Protein AF-A0A932PWH7-F1 (afdb_monomer_lite)

Structure (mmCIF, N/CA/C/O backbone):
data_AF-A0A932PWH7-F1
#
_entry.id   AF-A0A932PWH7-F1
#
loop_
_atom_site.group_PDB
_atom_site.id
_atom_site.type_symbol
_atom_site.label_atom_id
_atom_site.label_alt_id
_atom_site.label_comp_id
_atom_site.label_asym_id
_atom_site.label_entity_id
_atom_site.label_seq_id
_atom_site.pdbx_PDB_ins_code
_atom_site.Cartn_x
_atom_site.Cartn_y
_atom_site.Cartn_z
_atom_site.occupancy
_atom_site.B_iso_or_equiv
_atom_site.auth_seq_id
_atom_site.auth_comp_id
_atom_site.auth_asym_id
_atom_site.auth_atom_id
_atom_site.pdbx_PDB_model_num
ATOM 1 N N . MET A 1 1 ? -16.621 13.895 26.672 1.00 43.44 1 MET A N 1
ATOM 2 C CA . MET A 1 1 ? -16.210 12.631 26.031 1.00 43.44 1 MET A CA 1
ATOM 3 C C . MET A 1 1 ? -15.079 12.984 25.086 1.00 43.44 1 MET A C 1
ATOM 5 O O . MET A 1 1 ? -15.292 13.842 24.246 1.00 43.44 1 MET A O 1
ATOM 9 N N . SER A 1 2 ? -13.870 12.465 25.303 1.00 49.38 2 SER A N 1
ATOM 10 C CA . SER A 1 2 ? -12.786 12.645 24.331 1.00 49.38 2 SER A CA 1
ATOM 11 C C . SER A 1 2 ? -13.163 11.828 23.104 1.00 49.38 2 SER A C 1
ATOM 13 O O . SER A 1 2 ? -13.180 10.603 23.201 1.00 49.38 2 SER A O 1
ATOM 15 N N . ASP A 1 3 ? -13.522 12.481 22.001 1.00 68.00 3 ASP A N 1
ATOM 16 C CA . ASP A 1 3 ? -13.659 11.795 20.718 1.00 68.00 3 ASP A CA 1
ATOM 17 C C . ASP A 1 3 ? -12.322 11.115 20.419 1.00 68.00 3 ASP A C 1
ATOM 19 O O . ASP A 1 3 ? -11.277 11.769 20.416 1.00 68.00 3 ASP A O 1
ATOM 23 N N . ASP A 1 4 ? -12.340 9.793 20.243 1.00 84.38 4 ASP A N 1
ATOM 24 C CA . ASP A 1 4 ? -11.156 9.046 19.834 1.00 84.38 4 ASP A CA 1
ATOM 25 C C . ASP A 1 4 ? -10.683 9.612 18.479 1.00 84.38 4 ASP A C 1
ATOM 27 O O . ASP A 1 4 ? -11.405 9.500 17.477 1.00 84.38 4 ASP A O 1
ATOM 31 N N . PRO A 1 5 ? -9.497 10.252 18.416 1.00 87.44 5 PRO A N 1
ATOM 32 C CA . PRO A 1 5 ? -9.030 10.904 17.200 1.00 87.44 5 PRO A CA 1
ATOM 33 C C . PRO A 1 5 ? -8.852 9.908 16.050 1.00 87.44 5 PRO A C 1
ATOM 35 O O . PRO A 1 5 ? -9.029 10.288 14.887 1.00 87.44 5 PRO A O 1
ATOM 38 N N . LEU A 1 6 ? -8.551 8.639 16.354 1.00 89.00 6 LEU A N 1
ATOM 39 C CA . LEU A 1 6 ? -8.433 7.582 15.359 1.00 89.00 6 LEU A CA 1
ATOM 40 C C . LEU A 1 6 ? -9.810 7.226 14.788 1.00 89.00 6 LEU A C 1
ATOM 42 O O . LEU A 1 6 ? -9.973 7.224 13.568 1.00 89.00 6 LEU A O 1
ATOM 46 N N . ALA A 1 7 ? -10.823 7.030 15.636 1.00 92.06 7 ALA A N 1
ATOM 47 C CA . ALA A 1 7 ? -12.202 6.805 15.194 1.00 92.06 7 ALA A CA 1
ATOM 48 C C . ALA A 1 7 ? -12.748 7.967 14.345 1.00 92.06 7 ALA A C 1
ATOM 50 O O . ALA A 1 7 ? -13.371 7.743 13.301 1.00 92.06 7 ALA A O 1
ATOM 51 N N . ALA A 1 8 ? -12.468 9.213 14.741 1.00 92.31 8 ALA A N 1
ATOM 52 C CA . ALA A 1 8 ? -12.877 10.398 13.990 1.00 92.31 8 ALA A CA 1
ATOM 53 C C . ALA A 1 8 ? -12.176 10.488 12.621 1.00 92.31 8 ALA A C 1
ATOM 55 O O . ALA A 1 8 ? -12.805 10.833 11.617 1.00 92.31 8 ALA A O 1
ATOM 56 N N . MET A 1 9 ? -10.879 10.165 12.555 1.00 92.75 9 MET A N 1
ATOM 57 C CA . MET A 1 9 ? -10.133 10.094 11.296 1.00 92.75 9 MET A CA 1
ATOM 58 C C . MET A 1 9 ? -10.688 9.005 10.373 1.00 92.75 9 MET A C 1
ATOM 60 O O . MET A 1 9 ? -10.916 9.276 9.193 1.00 92.75 9 MET A O 1
ATOM 64 N N . LEU A 1 10 ? -10.932 7.801 10.898 1.00 94.31 10 LEU A N 1
ATOM 65 C CA . LEU A 1 10 ? -11.472 6.680 10.128 1.00 94.31 10 LEU A CA 1
ATOM 66 C C . LEU A 1 10 ? -12.873 6.990 9.597 1.00 94.31 10 LEU A C 1
ATOM 68 O O . LEU A 1 10 ? -13.120 6.793 8.412 1.00 94.31 10 LEU A O 1
ATOM 72 N N . THR A 1 11 ? -13.744 7.567 10.428 1.00 94.38 11 THR A N 1
ATOM 73 C CA . THR A 1 11 ? -15.098 7.975 10.019 1.00 94.38 11 THR A CA 1
ATOM 74 C C . THR A 1 11 ? -15.058 8.948 8.840 1.00 94.38 11 THR A C 1
ATOM 76 O O . THR A 1 11 ? -15.746 8.746 7.842 1.00 94.38 11 THR A O 1
ATOM 79 N N . ARG A 1 12 ? -14.200 9.978 8.899 1.00 93.94 12 ARG A N 1
ATOM 80 C CA . ARG A 1 12 ? -14.043 10.929 7.782 1.00 93.94 12 ARG A CA 1
ATOM 81 C C . ARG A 1 12 ? -13.458 10.283 6.531 1.00 93.94 12 ARG A C 1
ATOM 83 O O . ARG A 1 12 ? -13.849 10.641 5.429 1.00 93.94 12 ARG A O 1
ATOM 90 N N . THR A 1 13 ? -12.505 9.373 6.705 1.00 93.06 13 THR A N 1
ATOM 91 C CA . THR A 1 13 ? -11.803 8.732 5.586 1.00 93.06 13 THR A CA 1
ATOM 92 C C . THR A 1 13 ? -12.706 7.753 4.842 1.00 93.06 13 THR A C 1
ATOM 94 O O . THR A 1 13 ? -12.657 7.681 3.619 1.00 93.06 13 THR A O 1
ATOM 97 N N . LEU A 1 14 ? -13.529 7.002 5.577 1.00 91.75 14 LEU A N 1
ATOM 98 C CA . LEU A 1 14 ? -14.424 5.990 5.017 1.00 91.75 14 LEU A CA 1
ATOM 99 C C . LEU A 1 14 ? -15.780 6.564 4.594 1.00 91.75 14 LEU A C 1
ATOM 101 O O . LEU A 1 14 ? -16.476 5.937 3.805 1.00 91.75 14 LEU A O 1
ATOM 105 N N . GLY A 1 15 ? -16.160 7.737 5.110 1.00 92.75 15 GLY A N 1
ATOM 106 C CA . GLY A 1 15 ? -17.477 8.329 4.869 1.00 92.75 15 GLY A CA 1
ATOM 107 C C . GLY A 1 15 ? -18.616 7.620 5.611 1.00 92.75 15 GLY A C 1
ATOM 108 O O . GLY A 1 15 ? -19.781 7.888 5.333 1.00 92.75 15 GLY A O 1
ATOM 109 N N . GLU A 1 16 ? -18.294 6.736 6.559 1.00 92.25 16 GLU A N 1
ATOM 110 C CA . GLU A 1 16 ? -19.247 5.925 7.320 1.00 92.25 16 GLU A CA 1
ATOM 111 C C . GLU A 1 16 ? -18.916 5.976 8.824 1.00 92.25 16 GLU A C 1
ATOM 113 O O . GLU A 1 16 ? -17.735 6.032 9.177 1.00 92.25 16 GLU A O 1
ATOM 118 N N . PRO A 1 17 ? -19.910 5.935 9.735 1.00 92.75 17 PRO A N 1
ATOM 119 C CA . PRO A 1 17 ? -19.653 5.910 11.174 1.00 92.75 17 PRO A CA 1
ATOM 120 C C . PRO A 1 17 ? -18.855 4.673 11.603 1.00 92.75 17 PRO A C 1
ATOM 122 O O . PRO A 1 17 ? -19.283 3.538 11.382 1.00 92.75 17 PRO A O 1
ATOM 125 N N . VAL A 1 18 ? -17.726 4.901 12.275 1.00 94.00 18 VAL A N 1
ATOM 126 C CA . VAL A 1 18 ? -16.846 3.846 12.793 1.00 94.00 18 VAL A CA 1
ATOM 127 C C . VAL A 1 18 ? -17.016 3.690 14.306 1.00 94.00 18 VAL A C 1
ATOM 129 O O . VAL A 1 18 ? -17.105 4.681 15.032 1.00 94.00 18 VAL A O 1
ATOM 132 N N . ARG A 1 19 ? -17.049 2.444 14.795 1.00 93.50 19 ARG A N 1
ATOM 133 C CA . ARG A 1 19 ? -17.154 2.101 16.228 1.00 93.50 19 ARG A CA 1
ATOM 134 C C . ARG A 1 19 ? -16.150 1.016 16.623 1.00 93.50 19 ARG A C 1
ATOM 136 O O . ARG A 1 19 ? -15.569 0.368 15.758 1.00 93.50 19 ARG A O 1
ATOM 143 N N . ASP A 1 20 ? -15.975 0.807 17.929 1.00 93.25 20 ASP A N 1
ATOM 144 C CA . ASP A 1 20 ? -15.161 -0.277 18.508 1.00 93.25 20 ASP A CA 1
ATOM 145 C C . ASP A 1 20 ? -13.726 -0.356 17.955 1.00 93.25 20 ASP A C 1
ATOM 147 O O . ASP A 1 20 ? -13.214 -1.437 17.659 1.00 93.25 20 ASP A O 1
ATOM 151 N N . VAL A 1 21 ? -13.078 0.801 17.792 1.00 94.94 21 VAL A N 1
ATOM 152 C CA . VAL A 1 21 ? -11.726 0.898 17.227 1.00 94.94 21 VAL A CA 1
ATOM 153 C C . VAL A 1 21 ? -10.705 0.277 18.176 1.00 94.94 21 VAL A C 1
ATOM 155 O O . VAL A 1 21 ? -10.677 0.582 19.369 1.00 94.94 21 VAL A O 1
ATOM 158 N N . ARG A 1 22 ? -9.848 -0.596 17.643 1.00 94.69 22 ARG A N 1
ATOM 159 C CA . ARG A 1 22 ? -8.759 -1.239 18.381 1.00 94.69 22 ARG A CA 1
ATOM 160 C C . ARG A 1 22 ? -7.443 -1.165 17.622 1.00 94.69 22 ARG A C 1
ATOM 162 O O . ARG A 1 22 ? -7.376 -1.427 16.423 1.00 94.69 22 ARG A O 1
ATOM 169 N N . SER A 1 23 ? -6.440 -0.767 18.395 1.00 94.56 23 SER A N 1
ATOM 170 C CA . SER A 1 23 ? -5.020 -0.613 18.104 1.00 94.56 23 SER A CA 1
ATOM 171 C C . SER A 1 23 ? -4.146 -1.866 18.301 1.00 94.56 23 SER A C 1
ATOM 173 O O . SER A 1 23 ? -4.081 -2.292 19.451 1.00 94.56 23 SER A O 1
ATOM 175 N N . GLU A 1 24 ? -3.461 -2.454 17.316 1.00 96.12 24 GLU A N 1
ATOM 176 C CA . GLU A 1 24 ? -2.446 -3.493 17.555 1.00 96.12 24 GLU A CA 1
ATOM 177 C C . GLU A 1 24 ? -1.167 -3.208 16.760 1.00 96.12 24 GLU A C 1
ATOM 179 O O . GLU A 1 24 ? -1.188 -3.079 15.537 1.00 96.12 24 GLU A O 1
ATOM 184 N N . ILE A 1 25 ? -0.024 -3.154 17.448 1.00 96.75 25 ILE A N 1
ATOM 185 C CA . ILE A 1 25 ? 1.282 -3.033 16.795 1.00 96.75 25 ILE A CA 1
ATOM 186 C C . ILE A 1 25 ? 1.661 -4.394 16.212 1.00 96.75 25 ILE A C 1
ATOM 188 O O . ILE A 1 25 ? 1.925 -5.339 16.948 1.00 96.75 25 ILE A O 1
ATOM 192 N N . VAL A 1 26 ? 1.752 -4.462 14.886 1.00 96.62 26 VAL A N 1
ATOM 193 C CA . VAL A 1 26 ? 2.198 -5.654 14.153 1.00 96.62 26 VAL A CA 1
ATOM 194 C C . VAL A 1 26 ? 3.722 -5.687 14.068 1.00 96.62 26 VAL A C 1
ATOM 196 O O . VAL A 1 26 ? 4.345 -6.735 14.216 1.00 96.62 26 VAL A O 1
ATOM 199 N N . LYS A 1 27 ? 4.340 -4.530 13.805 1.00 94.50 27 LYS A N 1
ATOM 200 C CA . LYS A 1 27 ? 5.792 -4.400 13.656 1.00 94.50 27 LYS A CA 1
ATOM 201 C C . LYS A 1 27 ? 6.238 -2.993 14.029 1.00 94.50 27 LYS A C 1
ATOM 203 O O . LYS A 1 27 ? 5.626 -2.020 13.608 1.00 94.50 27 LYS A O 1
ATOM 208 N N . ARG A 1 28 ? 7.332 -2.872 14.776 1.00 95.06 28 ARG A N 1
ATOM 209 C CA . ARG A 1 28 ? 7.985 -1.588 15.055 1.00 95.06 28 ARG A CA 1
ATOM 210 C C . ARG A 1 28 ? 9.491 -1.791 15.093 1.00 95.06 28 ARG A C 1
ATOM 212 O O . ARG A 1 28 ? 9.995 -2.521 15.940 1.00 95.06 28 ARG A O 1
ATOM 219 N N . ASP A 1 29 ? 10.193 -1.135 14.182 1.00 92.88 29 ASP A N 1
ATOM 220 C CA . ASP A 1 29 ? 11.649 -1.056 14.167 1.00 92.88 29 ASP A CA 1
ATOM 221 C C . ASP A 1 29 ? 12.108 0.322 13.655 1.00 92.88 29 ASP A C 1
ATOM 223 O O . ASP A 1 29 ? 11.299 1.207 13.382 1.00 92.88 29 ASP A O 1
ATOM 227 N N . ALA A 1 30 ? 13.421 0.530 13.530 1.00 89.69 30 ALA A N 1
ATOM 228 C CA . ALA A 1 30 ? 13.988 1.808 13.089 1.00 89.69 30 ALA A CA 1
ATOM 229 C C . ALA A 1 30 ? 13.603 2.215 11.649 1.00 89.69 30 ALA A C 1
ATOM 231 O O . ALA A 1 30 ? 13.895 3.332 11.230 1.00 89.69 30 ALA A O 1
ATOM 232 N N . ARG A 1 31 ? 13.003 1.312 10.868 1.00 89.50 31 ARG A N 1
ATOM 233 C CA . ARG A 1 31 ? 12.695 1.483 9.445 1.00 89.50 31 ARG A CA 1
ATOM 234 C C . ARG A 1 31 ? 11.202 1.543 9.148 1.00 89.50 31 ARG A C 1
ATOM 236 O O . ARG A 1 31 ? 10.865 1.947 8.034 1.00 89.50 31 ARG A O 1
ATOM 243 N N . ILE A 1 32 ? 10.344 1.098 10.065 1.00 92.50 32 ILE A N 1
ATOM 244 C CA . ILE A 1 32 ? 8.892 1.052 9.875 1.00 92.50 32 ILE A CA 1
ATOM 245 C C . ILE A 1 32 ? 8.155 0.920 11.212 1.00 92.50 32 ILE A C 1
ATOM 247 O O . ILE A 1 32 ? 8.578 0.181 12.103 1.00 92.50 32 ILE A O 1
ATOM 251 N N . GLU A 1 33 ? 7.001 1.573 11.311 1.00 95.69 33 GLU A N 1
ATOM 252 C CA . GLU A 1 33 ? 5.957 1.187 12.259 1.00 95.69 33 GLU A CA 1
ATOM 253 C C . GLU A 1 33 ? 4.717 0.730 11.498 1.00 95.69 33 GLU A C 1
ATOM 255 O O . GL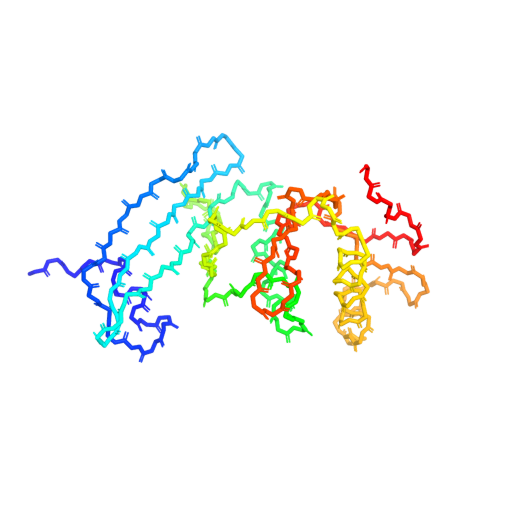U A 1 33 ? 4.219 1.442 10.628 1.00 95.69 33 GLU A O 1
ATOM 260 N N . LEU A 1 34 ? 4.222 -0.452 11.838 1.00 96.31 34 LEU A N 1
ATOM 261 C CA . LEU A 1 34 ? 3.057 -1.081 11.248 1.00 96.31 34 LEU A CA 1
ATOM 262 C C . LEU A 1 34 ? 2.064 -1.409 12.354 1.00 96.31 34 LEU A C 1
ATOM 264 O O . LEU A 1 34 ? 2.359 -2.179 13.271 1.00 96.31 34 LEU A O 1
ATOM 268 N N . GLU A 1 35 ? 0.884 -0.827 12.250 1.00 97.00 35 GLU A N 1
ATOM 269 C CA . GLU A 1 35 ? -0.177 -0.945 13.236 1.00 97.00 35 GLU A CA 1
ATOM 270 C C . GLU A 1 35 ? -1.464 -1.367 12.525 1.00 97.00 35 GLU A C 1
ATOM 272 O O . GLU A 1 35 ? -1.896 -0.735 11.562 1.00 97.00 35 GLU A O 1
ATOM 277 N N . ARG A 1 36 ? -2.060 -2.473 12.966 1.00 97.56 36 ARG A N 1
ATOM 278 C CA . ARG A 1 36 ? -3.340 -2.960 12.463 1.00 97.56 36 ARG A CA 1
ATOM 279 C C . ARG A 1 36 ? -4.449 -2.319 13.283 1.00 97.56 36 ARG A C 1
ATOM 281 O O . ARG A 1 36 ? -4.501 -2.440 14.506 1.00 97.56 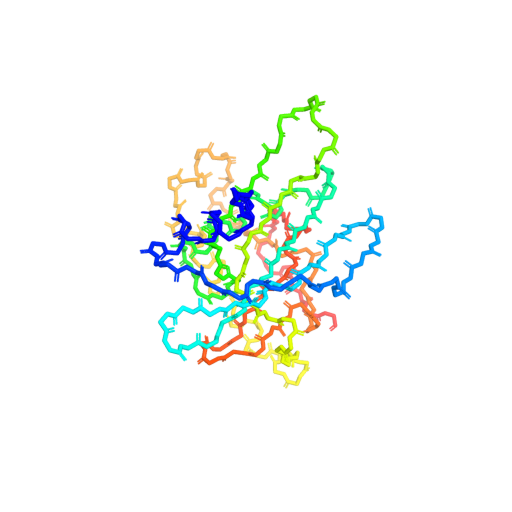36 ARG A O 1
ATOM 288 N N . VAL A 1 37 ? -5.361 -1.652 12.594 1.00 97.19 37 VAL A N 1
ATOM 289 C CA . VAL A 1 37 ? -6.519 -0.998 13.194 1.00 97.19 37 VAL A CA 1
ATOM 290 C C . VAL A 1 37 ? -7.763 -1.789 12.823 1.00 97.19 37 VAL A C 1
ATOM 292 O O . VAL A 1 37 ? -8.156 -1.803 11.658 1.00 97.19 37 VAL A O 1
ATOM 295 N N . SER A 1 38 ? -8.386 -2.447 13.798 1.00 96.62 38 SER A N 1
ATOM 296 C CA . SER A 1 38 ? -9.656 -3.164 13.618 1.00 96.62 38 SER A CA 1
ATOM 297 C C . SER A 1 38 ? -10.821 -2.351 14.171 1.00 96.62 38 SER A C 1
ATOM 299 O O . SER A 1 38 ? -10.675 -1.722 15.217 1.00 96.62 38 SER A O 1
ATOM 301 N N . PHE A 1 39 ? -11.966 -2.363 13.498 1.00 96.12 39 PHE A N 1
ATOM 302 C CA . PHE A 1 39 ? -13.126 -1.550 13.861 1.00 96.12 39 PHE A CA 1
ATOM 303 C C . PHE A 1 39 ? -14.421 -2.106 13.254 1.00 96.12 39 PHE A C 1
ATOM 305 O O . PHE A 1 39 ? -14.394 -2.995 12.401 1.00 96.12 39 PHE A O 1
ATOM 312 N N . ARG A 1 40 ? -15.568 -1.563 13.672 1.00 95.69 40 ARG A N 1
ATOM 313 C CA . ARG A 1 40 ? -16.885 -1.877 13.104 1.00 95.69 40 ARG A CA 1
ATOM 314 C C . ARG A 1 40 ? -17.417 -0.754 12.218 1.00 95.69 40 ARG A C 1
ATOM 316 O O . ARG A 1 40 ? -17.291 0.420 12.569 1.00 95.69 40 ARG A O 1
ATOM 323 N N . VAL A 1 41 ? -18.041 -1.139 11.104 1.00 93.31 41 VAL A N 1
ATOM 324 C CA . VAL A 1 41 ? -18.794 -0.266 10.186 1.00 93.31 41 VAL A CA 1
ATOM 325 C C . VAL A 1 41 ? -20.110 -0.952 9.847 1.00 93.31 41 VAL A C 1
ATOM 327 O O . VAL A 1 41 ? -20.111 -2.082 9.353 1.00 93.31 41 VAL A O 1
ATOM 330 N N . GLY A 1 42 ? -21.230 -0.285 10.136 1.00 89.00 42 GLY A N 1
ATOM 331 C CA . GLY A 1 42 ? -22.540 -0.936 10.128 1.00 89.00 42 GLY A CA 1
ATOM 332 C C . GLY A 1 42 ? -22.532 -2.164 11.045 1.00 89.00 42 GLY A C 1
ATOM 333 O O . GLY A 1 42 ? -22.088 -2.080 12.188 1.00 89.00 42 GLY A O 1
ATOM 334 N N . GLU A 1 43 ? -22.950 -3.310 10.510 1.00 88.31 43 GLU A N 1
ATOM 335 C CA . GLU A 1 43 ? -22.926 -4.607 11.206 1.00 88.31 43 GLU A CA 1
ATOM 336 C C . GLU A 1 43 ? -21.621 -5.402 10.972 1.00 88.31 43 GLU A C 1
ATOM 338 O O . GLU A 1 43 ? -21.420 -6.474 11.542 1.00 88.31 43 GLU A O 1
ATOM 343 N N . GLY A 1 44 ? -20.720 -4.901 10.119 1.00 93.06 44 GLY A N 1
ATOM 344 C CA . GLY A 1 44 ? -19.503 -5.600 9.708 1.00 93.06 44 GLY A CA 1
ATOM 345 C C . GLY A 1 44 ? -18.268 -5.224 10.529 1.00 93.06 44 GLY A C 1
ATOM 346 O O . GLY A 1 44 ? -18.120 -4.088 10.981 1.00 93.06 44 GLY A O 1
ATOM 347 N N . SER A 1 45 ? -17.337 -6.172 10.664 1.00 93.69 45 SER A N 1
ATOM 348 C CA . SER A 1 45 ? -15.973 -5.909 11.143 1.00 93.69 45 SER A CA 1
ATOM 349 C C . SER A 1 45 ? -15.045 -5.650 9.957 1.00 93.69 45 SER A C 1
ATOM 351 O O . SER A 1 45 ? -15.128 -6.344 8.942 1.00 93.69 45 SER A O 1
ATOM 353 N N . ARG A 1 46 ? -14.160 -4.661 10.078 1.00 95.31 46 ARG A N 1
ATOM 354 C CA . ARG A 1 46 ? -13.136 -4.328 9.081 1.00 95.31 46 ARG A CA 1
ATOM 355 C C . ARG A 1 46 ? -11.800 -4.063 9.765 1.00 95.31 46 ARG A C 1
ATOM 357 O O . ARG A 1 46 ? -11.744 -3.711 10.943 1.00 95.31 46 ARG A O 1
ATOM 364 N N . SER A 1 47 ? -10.723 -4.201 9.004 1.00 96.88 47 SER A N 1
ATOM 365 C CA . SER A 1 47 ? -9.390 -3.799 9.430 1.00 96.88 47 SER A CA 1
ATOM 366 C C . SER A 1 47 ? -8.669 -3.019 8.340 1.00 96.88 47 SER A C 1
ATOM 368 O O . SER A 1 47 ? -8.897 -3.212 7.145 1.00 96.88 47 SER A O 1
ATOM 370 N N . LEU A 1 48 ? -7.812 -2.104 8.782 1.00 97.50 48 LEU A N 1
ATOM 371 C CA . LEU A 1 48 ? -6.892 -1.330 7.960 1.00 97.50 48 LEU A CA 1
ATOM 372 C C . LEU A 1 48 ? -5.507 -1.364 8.598 1.00 97.50 48 LEU A C 1
ATOM 374 O O . LEU A 1 48 ? -5.352 -1.707 9.772 1.00 97.50 48 LEU A O 1
ATOM 378 N N . VAL A 1 49 ? -4.500 -0.979 7.828 1.00 97.75 49 VAL A N 1
ATOM 379 C CA . VAL A 1 49 ? -3.113 -0.944 8.280 1.00 97.75 49 VAL A CA 1
ATOM 380 C C . VAL A 1 49 ? -2.598 0.483 8.235 1.00 97.75 49 VAL A C 1
ATOM 382 O O . VAL A 1 49 ? -2.639 1.151 7.204 1.00 97.75 49 VAL A O 1
ATOM 385 N N . PHE A 1 50 ? -2.114 0.950 9.378 1.00 96.81 50 PHE A N 1
ATOM 386 C CA . PHE A 1 50 ? -1.423 2.214 9.526 1.00 96.81 50 PHE A CA 1
ATOM 387 C C . PHE A 1 50 ? 0.082 1.962 9.410 1.00 96.81 50 PHE A C 1
ATOM 389 O O . PHE A 1 50 ? 0.688 1.334 10.279 1.00 96.81 50 PHE A O 1
ATOM 396 N N . THR A 1 51 ? 0.686 2.463 8.337 1.00 96.38 51 THR A N 1
ATOM 397 C CA . THR A 1 51 ? 2.122 2.333 8.070 1.00 96.38 51 THR A CA 1
ATOM 398 C C . THR A 1 51 ? 2.795 3.682 8.260 1.00 96.38 51 THR A C 1
ATOM 400 O O . THR A 1 51 ? 2.439 4.641 7.579 1.00 96.38 51 THR A O 1
ATOM 403 N N . ARG A 1 52 ? 3.785 3.770 9.150 1.00 95.56 52 ARG A N 1
ATOM 404 C CA . ARG A 1 52 ? 4.624 4.960 9.363 1.00 95.56 52 ARG A CA 1
ATOM 405 C C . ARG A 1 52 ? 6.047 4.657 8.920 1.00 95.56 52 ARG A C 1
ATOM 407 O O . ARG A 1 52 ? 6.606 3.626 9.291 1.00 95.56 52 ARG A O 1
ATOM 414 N N . LEU A 1 53 ? 6.631 5.557 8.138 1.00 93.44 53 LEU A N 1
ATOM 415 C CA . LEU A 1 53 ? 7.948 5.376 7.529 1.00 93.44 53 LEU A CA 1
ATOM 416 C C . LEU A 1 53 ? 8.865 6.551 7.885 1.00 93.44 53 LEU A C 1
ATOM 418 O O . LEU A 1 53 ? 8.429 7.700 7.787 1.00 93.44 53 LEU A O 1
ATOM 422 N N . PRO A 1 54 ? 10.138 6.302 8.233 1.00 91.12 54 PRO A N 1
ATOM 423 C CA . PRO A 1 54 ? 11.146 7.349 8.347 1.00 91.12 54 PRO A CA 1
ATOM 424 C C . PRO A 1 54 ? 11.197 8.253 7.108 1.00 91.12 54 PRO A C 1
ATOM 426 O O . PRO A 1 54 ? 10.897 7.824 5.991 1.00 91.12 54 PRO A O 1
ATOM 429 N N . LYS A 1 55 ? 11.590 9.520 7.291 1.00 86.06 55 LYS A N 1
ATOM 430 C CA . LYS A 1 55 ? 11.569 10.545 6.226 1.00 86.06 55 LYS A CA 1
ATOM 431 C C . LYS A 1 55 ? 12.414 10.155 5.004 1.00 86.06 55 LYS A C 1
ATOM 433 O O . LYS A 1 55 ? 12.004 10.420 3.880 1.00 86.06 55 LYS A O 1
ATOM 438 N N . ASP A 1 56 ? 13.544 9.489 5.214 1.00 84.75 56 ASP A N 1
ATOM 439 C CA . ASP A 1 56 ? 14.442 8.962 4.177 1.00 84.75 56 ASP A CA 1
ATOM 440 C C . ASP A 1 56 ? 13.863 7.756 3.413 1.00 84.75 56 ASP A C 1
ATOM 442 O O . ASP A 1 56 ? 14.363 7.397 2.351 1.00 84.75 56 ASP A O 1
ATOM 446 N N . ARG A 1 57 ? 12.773 7.157 3.911 1.00 82.75 57 ARG A N 1
ATOM 447 C CA . ARG A 1 57 ? 12.039 6.051 3.271 1.00 82.75 57 ARG A CA 1
ATOM 448 C C . ARG A 1 57 ? 10.608 6.422 2.878 1.00 82.75 57 ARG A C 1
ATOM 450 O O . ARG A 1 57 ? 9.822 5.559 2.495 1.00 82.75 57 ARG A O 1
ATOM 457 N N . ALA A 1 58 ? 10.260 7.706 2.929 1.00 85.69 58 ALA A N 1
ATOM 458 C CA . ALA A 1 58 ? 8.902 8.192 2.698 1.00 85.69 58 ALA A CA 1
ATOM 459 C C . ALA A 1 58 ? 8.495 8.272 1.212 1.00 85.69 58 ALA A C 1
ATOM 461 O O . ALA A 1 58 ? 7.431 8.815 0.903 1.00 85.69 58 ALA A O 1
ATOM 462 N N . LEU A 1 59 ? 9.305 7.739 0.284 1.00 90.62 59 LEU A N 1
ATOM 463 C CA . LEU A 1 59 ? 8.946 7.657 -1.136 1.00 90.62 59 LEU A CA 1
ATOM 464 C C . LEU A 1 59 ? 7.608 6.936 -1.323 1.00 90.62 59 LEU A C 1
ATOM 466 O O . LEU A 1 59 ? 6.746 7.419 -2.051 1.00 90.62 59 LEU A O 1
ATOM 470 N N . GLU A 1 60 ? 7.401 5.826 -0.615 1.00 92.31 60 GLU A N 1
ATOM 471 C CA . GLU A 1 60 ? 6.169 5.040 -0.703 1.00 92.31 60 GLU A CA 1
ATOM 472 C C . GLU A 1 60 ? 4.926 5.859 -0.323 1.00 92.31 60 GLU A C 1
ATOM 474 O O . GLU A 1 60 ? 3.902 5.774 -0.997 1.00 92.31 60 GLU A O 1
ATOM 479 N N . VAL A 1 61 ? 5.034 6.756 0.665 1.00 94.62 61 VAL A N 1
ATOM 480 C CA . VAL A 1 61 ? 3.944 7.664 1.083 1.00 94.62 61 VAL A CA 1
ATOM 481 C C . VAL A 1 61 ? 3.538 8.640 -0.032 1.00 94.62 61 VAL A C 1
ATOM 483 O O . VAL A 1 61 ? 2.407 9.139 -0.075 1.00 94.62 61 VAL A O 1
ATOM 486 N N . GLN A 1 62 ? 4.451 8.929 -0.957 1.00 90.19 62 GLN A N 1
ATOM 487 C CA . GLN A 1 62 ? 4.195 9.780 -2.117 1.00 90.19 62 GLN A CA 1
ATOM 488 C C . GLN A 1 62 ? 3.746 8.970 -3.336 1.00 90.19 62 GLN A C 1
ATOM 490 O O . GLN A 1 62 ? 2.813 9.380 -4.027 1.00 90.19 62 GLN A O 1
ATOM 495 N N . LEU A 1 63 ? 4.374 7.817 -3.564 1.00 92.56 63 LEU A N 1
ATOM 496 C CA . LEU A 1 63 ? 4.194 6.987 -4.749 1.00 92.56 63 LEU A CA 1
ATOM 497 C C . LEU A 1 63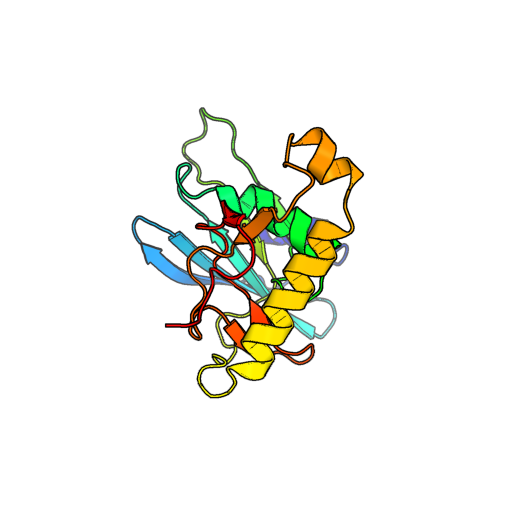 ? 2.919 6.139 -4.702 1.00 92.56 63 LEU A C 1
ATOM 499 O O . LEU A 1 63 ? 2.161 6.114 -5.670 1.00 92.56 63 LEU A O 1
ATOM 503 N N . LEU A 1 64 ? 2.650 5.457 -3.589 1.00 95.31 64 LEU A N 1
ATOM 504 C CA . LEU A 1 64 ? 1.560 4.484 -3.507 1.00 95.31 64 LEU A CA 1
ATOM 505 C C . LEU A 1 64 ? 0.168 5.084 -3.786 1.00 95.31 64 LEU A C 1
ATOM 507 O O . LEU A 1 64 ? -0.591 4.466 -4.530 1.00 95.31 64 LEU A O 1
ATOM 511 N N . PRO A 1 65 ? -0.176 6.305 -3.316 1.00 95.00 65 PRO A N 1
ATOM 512 C CA . PRO A 1 65 ? -1.434 6.953 -3.689 1.00 95.00 65 PRO A CA 1
ATOM 513 C C . PRO A 1 65 ? -1.565 7.204 -5.195 1.00 95.00 65 PRO A C 1
ATOM 515 O O . PRO A 1 65 ? -2.677 7.220 -5.717 1.00 95.00 65 PRO A O 1
ATOM 518 N N . PHE A 1 66 ? -0.454 7.458 -5.893 1.00 92.69 66 PHE A N 1
ATOM 519 C CA . PHE A 1 66 ? -0.455 7.595 -7.347 1.00 92.69 66 PHE A CA 1
ATOM 520 C C . PHE A 1 66 ? -0.702 6.240 -8.016 1.00 92.69 66 PHE A C 1
ATOM 522 O O . PHE A 1 66 ? -1.619 6.142 -8.829 1.00 92.69 66 PHE A O 1
ATOM 529 N N . LEU A 1 67 ? 0.034 5.197 -7.621 1.00 95.19 67 LEU A N 1
ATOM 530 C CA . LEU A 1 67 ? -0.120 3.850 -8.182 1.00 95.19 67 LEU A CA 1
ATOM 531 C C . LEU A 1 67 ? -1.524 3.277 -7.947 1.00 95.19 67 LEU A C 1
ATOM 533 O O . LEU A 1 67 ? -2.138 2.770 -8.881 1.00 95.19 67 LEU A O 1
ATOM 537 N N . ALA A 1 68 ? -2.077 3.442 -6.744 1.00 96.19 68 ALA A N 1
ATOM 538 C CA . ALA A 1 68 ? -3.392 2.915 -6.376 1.00 96.19 68 ALA A CA 1
ATOM 539 C C . ALA A 1 68 ? -4.556 3.532 -7.174 1.00 96.19 68 ALA A C 1
ATOM 541 O O . ALA A 1 68 ? -5.635 2.952 -7.236 1.00 96.19 68 ALA A O 1
ATOM 542 N N . ARG A 1 69 ? -4.357 4.699 -7.806 1.00 94.25 69 ARG A N 1
ATOM 543 C CA . ARG A 1 69 ? -5.339 5.288 -8.738 1.00 94.25 69 ARG A CA 1
ATOM 544 C C . ARG A 1 69 ? -5.242 4.730 -10.157 1.00 94.25 69 ARG A C 1
ATOM 546 O O . ARG A 1 69 ? -6.116 5.009 -10.972 1.00 94.25 69 ARG A O 1
ATOM 553 N N . LYS A 1 70 ? -4.156 4.032 -10.483 1.00 93.19 70 LYS A N 1
ATOM 554 C CA . LYS A 1 70 ? -3.833 3.579 -11.842 1.00 93.19 70 LYS A CA 1
ATOM 555 C C . LYS A 1 70 ? -4.022 2.082 -12.020 1.00 93.19 70 LYS A C 1
ATOM 557 O O . LYS A 1 70 ? -4.299 1.636 -13.126 1.00 93.19 70 LYS A O 1
ATOM 562 N N . THR A 1 71 ? -3.853 1.319 -10.951 1.00 95.62 71 THR A N 1
ATOM 563 C CA . THR A 1 71 ? -3.892 -0.138 -10.975 1.00 95.62 71 THR A CA 1
ATOM 564 C C . THR A 1 71 ? -4.352 -0.668 -9.628 1.00 95.62 71 THR A C 1
ATOM 566 O O . THR A 1 71 ? -4.127 -0.063 -8.579 1.00 95.62 71 THR A O 1
ATOM 569 N N . ASP A 1 72 ? -4.979 -1.832 -9.663 1.00 96.75 72 ASP A N 1
ATOM 570 C CA . ASP A 1 72 ? -5.375 -2.608 -8.506 1.00 96.75 72 ASP A CA 1
ATOM 571 C C . ASP A 1 72 ? -4.312 -3.656 -8.105 1.00 96.75 72 ASP A C 1
ATOM 573 O O . ASP A 1 72 ? -4.562 -4.482 -7.233 1.00 96.75 72 ASP A O 1
ATOM 577 N N . ARG A 1 73 ? -3.097 -3.594 -8.662 1.00 98.00 73 ARG A N 1
ATOM 578 C CA . ARG A 1 73 ? -1.969 -4.473 -8.289 1.00 98.00 73 ARG A CA 1
ATOM 579 C C . ARG A 1 73 ? -1.052 -3.895 -7.215 1.00 98.00 73 ARG A C 1
ATOM 581 O O . ARG A 1 73 ? 0.042 -4.402 -6.985 1.00 98.00 73 ARG A O 1
ATOM 588 N N . VAL A 1 74 ? -1.502 -2.848 -6.529 1.00 98.00 74 VAL A N 1
ATOM 589 C CA . VAL A 1 74 ? -0.863 -2.259 -5.339 1.00 98.00 74 VAL A CA 1
ATOM 590 C C . VAL A 1 74 ? -1.899 -2.081 -4.223 1.00 98.00 74 VAL A C 1
ATOM 592 O O . VAL A 1 74 ? -3.099 -2.042 -4.531 1.00 98.00 74 VAL A O 1
ATOM 595 N N . PRO A 1 75 ? -1.488 -1.963 -2.944 1.00 98.00 75 PRO A N 1
ATOM 596 C CA . PRO A 1 75 ? -2.411 -1.741 -1.844 1.00 98.00 75 PRO A CA 1
ATOM 597 C C . PRO A 1 75 ? -3.344 -0.561 -2.089 1.00 98.00 75 PRO A C 1
ATOM 599 O O . PRO A 1 75 ? -2.916 0.509 -2.530 1.00 98.00 75 PRO A O 1
ATOM 602 N N . ARG A 1 76 ? -4.621 -0.734 -1.756 1.00 97.38 76 ARG A N 1
ATOM 603 C CA . ARG A 1 76 ? -5.564 0.383 -1.693 1.00 97.38 76 ARG A CA 1
ATOM 604 C C . ARG A 1 76 ? -5.096 1.363 -0.624 1.00 97.38 76 ARG A C 1
ATOM 606 O O . ARG A 1 76 ? -4.795 0.969 0.502 1.00 97.38 76 ARG A O 1
ATOM 613 N N . VAL A 1 77 ? -5.074 2.641 -0.987 1.00 97.62 77 VAL A N 1
ATOM 614 C CA . VAL A 1 77 ? -4.693 3.739 -0.098 1.00 97.62 77 VAL A CA 1
ATOM 615 C C . VAL A 1 77 ? -5.943 4.526 0.269 1.00 97.62 77 VAL A C 1
ATOM 617 O O . VAL A 1 77 ? -6.573 5.123 -0.600 1.00 97.62 77 VAL A O 1
ATOM 620 N N . TYR A 1 78 ? -6.279 4.547 1.554 1.00 96.44 78 TYR A N 1
ATOM 621 C CA . TYR A 1 78 ? -7.430 5.280 2.082 1.00 96.44 78 TYR A CA 1
ATOM 622 C C . TYR A 1 78 ? -7.055 6.704 2.478 1.00 96.44 78 TYR A C 1
ATOM 624 O O . TYR A 1 78 ? -7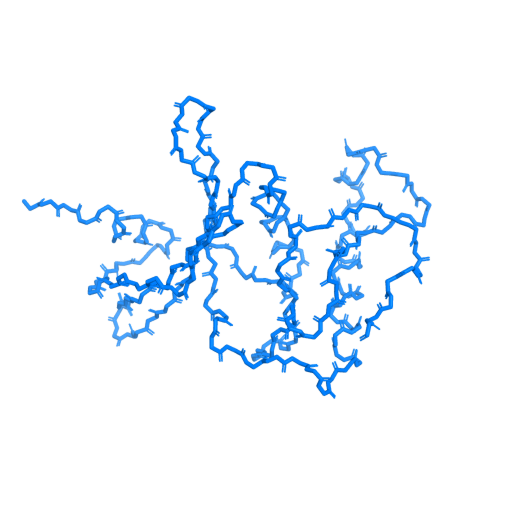.782 7.652 2.200 1.00 96.44 78 TYR A O 1
ATOM 632 N N . ALA A 1 79 ? -5.895 6.866 3.109 1.00 95.81 79 ALA A N 1
ATOM 633 C CA . ALA A 1 79 ? -5.384 8.168 3.503 1.00 95.81 79 ALA A CA 1
ATOM 634 C C . ALA A 1 79 ? -3.857 8.167 3.553 1.00 95.81 79 ALA A C 1
ATOM 636 O O . ALA A 1 79 ? -3.206 7.121 3.586 1.00 95.81 79 ALA A O 1
ATOM 637 N N . ARG A 1 80 ? -3.288 9.370 3.582 1.00 95.69 80 ARG A N 1
ATOM 638 C CA . ARG A 1 80 ? -1.867 9.597 3.834 1.00 95.69 80 ARG A CA 1
ATOM 639 C C . ARG A 1 80 ? -1.673 10.865 4.645 1.00 95.69 80 ARG A C 1
ATOM 641 O O . ARG A 1 80 ? -2.476 11.793 4.533 1.00 95.69 80 ARG A O 1
ATOM 648 N N . GLY A 1 81 ? -0.551 10.955 5.343 1.00 93.88 81 GLY A N 1
ATOM 649 C CA . GLY A 1 81 ? -0.107 12.191 5.968 1.00 93.88 81 GLY A CA 1
ATOM 650 C C . GLY A 1 81 ? 1.389 12.388 5.814 1.00 93.88 81 GLY A C 1
ATOM 651 O O . GLY A 1 81 ? 2.179 11.466 6.000 1.00 93.88 81 GLY A O 1
ATOM 652 N N . ILE A 1 82 ? 1.776 13.617 5.484 1.00 92.56 82 ILE A N 1
ATOM 653 C CA . ILE A 1 82 ? 3.168 14.065 5.485 1.00 92.56 82 ILE A CA 1
ATOM 654 C C . ILE A 1 82 ? 3.252 15.162 6.548 1.00 92.56 82 ILE A C 1
ATOM 656 O O . ILE A 1 82 ? 2.831 16.290 6.283 1.00 92.56 82 ILE A O 1
ATOM 660 N N . PRO A 1 83 ? 3.704 14.834 7.772 1.00 91.00 83 PRO A N 1
ATOM 661 C CA . PRO A 1 83 ? 3.845 15.821 8.830 1.00 91.00 83 PRO A CA 1
ATOM 662 C C . PRO A 1 83 ? 4.767 16.974 8.400 1.00 91.00 83 PRO A C 1
ATOM 664 O O . PRO A 1 83 ? 5.758 16.728 7.702 1.00 91.00 83 PRO A O 1
ATOM 667 N N . PRO A 1 84 ? 4.491 18.223 8.825 1.00 88.94 84 PRO A N 1
ATOM 668 C CA . PRO A 1 84 ? 5.402 19.340 8.601 1.00 88.94 84 PRO A CA 1
ATOM 669 C C . PRO A 1 84 ? 6.811 19.043 9.144 1.00 88.94 84 PRO A C 1
ATOM 671 O O . PRO A 1 84 ? 6.933 18.318 10.135 1.00 88.94 84 PRO A O 1
ATOM 674 N N . PRO A 1 85 ? 7.883 19.631 8.576 1.00 85.06 85 PRO A N 1
ATOM 675 C CA . PRO A 1 85 ? 9.262 19.296 8.943 1.00 85.06 85 PRO A CA 1
ATOM 676 C C . PRO A 1 85 ? 9.576 19.381 10.443 1.00 85.06 85 PRO A C 1
ATOM 678 O O . PRO A 1 85 ? 10.351 18.561 10.935 1.00 85.06 85 PRO A O 1
ATOM 681 N N . LEU A 1 86 ? 8.947 20.335 11.139 1.00 88.81 86 LEU A N 1
ATOM 682 C CA . LEU A 1 86 ? 9.128 20.633 12.565 1.00 88.81 86 LEU A CA 1
ATOM 683 C C . LEU A 1 86 ? 8.393 19.665 13.504 1.00 88.81 86 LEU A C 1
ATOM 685 O O . LEU A 1 86 ? 8.658 19.662 14.702 1.00 88.81 86 LEU A O 1
ATOM 689 N N . VAL A 1 87 ? 7.466 18.855 12.987 1.00 89.06 87 VAL A N 1
ATOM 690 C CA . VAL A 1 87 ? 6.747 17.869 13.794 1.00 89.06 87 VAL A CA 1
ATOM 691 C C . VAL A 1 87 ? 7.594 16.593 13.864 1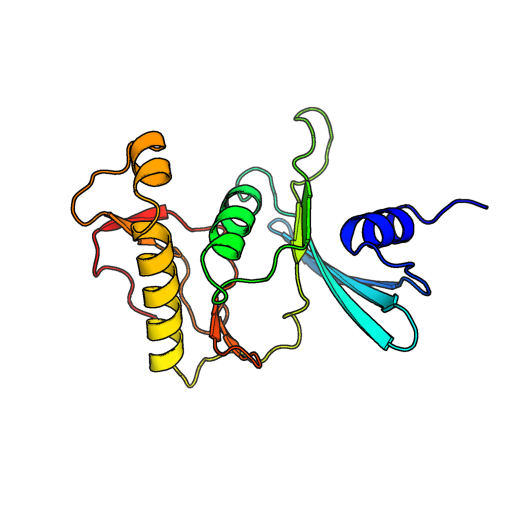.00 89.06 87 VAL A C 1
ATOM 693 O O . VAL A 1 87 ? 7.970 16.065 12.811 1.00 89.06 87 VAL A O 1
ATOM 696 N N . PRO A 1 88 ? 7.885 16.055 15.065 1.00 86.56 88 PRO A N 1
ATOM 697 C CA . PRO A 1 88 ? 8.658 14.825 15.239 1.00 86.56 88 PRO A CA 1
ATOM 698 C C . PRO A 1 88 ? 7.793 13.585 14.953 1.00 86.56 88 PRO A C 1
ATOM 700 O O . PRO A 1 88 ? 7.672 12.684 15.774 1.00 86.56 88 PRO A O 1
ATOM 703 N N . ALA A 1 89 ? 7.156 13.557 13.784 1.00 89.69 89 ALA A N 1
ATOM 704 C CA . ALA A 1 89 ? 6.307 12.469 13.329 1.00 89.69 89 ALA A CA 1
ATOM 705 C C . ALA A 1 89 ? 6.767 11.980 11.956 1.00 89.69 89 ALA A C 1
ATOM 707 O O . ALA A 1 89 ? 7.238 12.746 11.109 1.00 89.69 89 ALA A O 1
ATOM 708 N N . TRP A 1 90 ? 6.624 10.680 11.743 1.00 94.31 90 TRP A N 1
ATOM 709 C CA . TRP A 1 90 ? 6.927 10.040 10.474 1.00 94.31 90 TRP A CA 1
ATOM 710 C C . TRP A 1 90 ? 5.771 10.213 9.481 1.00 94.31 90 TRP A C 1
ATOM 712 O O . TRP A 1 90 ? 4.604 10.173 9.888 1.00 94.31 90 TRP A O 1
ATOM 722 N N . PRO A 1 91 ? 6.066 10.412 8.184 1.00 95.56 91 PRO A N 1
ATOM 723 C CA . PRO A 1 91 ? 5.089 10.237 7.119 1.00 95.56 91 PRO A CA 1
ATOM 724 C C . PRO A 1 91 ? 4.370 8.895 7.231 1.00 95.56 91 PRO A C 1
ATOM 726 O O . PRO A 1 91 ? 4.959 7.895 7.646 1.00 95.56 91 PRO A O 1
ATOM 729 N N . TRP A 1 92 ? 3.093 8.876 6.865 1.00 96.06 92 TRP A N 1
ATOM 730 C CA . TRP A 1 92 ? 2.255 7.706 7.071 1.00 96.06 92 TRP A CA 1
ATOM 731 C C . TRP A 1 92 ? 1.233 7.468 5.965 1.00 96.06 92 TRP A C 1
ATOM 733 O O . TRP A 1 92 ? 0.824 8.386 5.250 1.00 96.06 92 TRP A O 1
ATOM 743 N N . LEU A 1 93 ? 0.808 6.211 5.867 1.00 97.06 93 LEU A N 1
ATOM 744 C CA . LEU A 1 93 ? -0.236 5.700 4.990 1.00 97.06 93 LEU A CA 1
ATOM 745 C C . LEU A 1 93 ? -1.274 4.936 5.814 1.00 97.06 93 LEU A C 1
ATOM 747 O O . LEU A 1 93 ? -0.925 4.233 6.759 1.00 97.06 93 LEU A O 1
ATOM 751 N N . LEU A 1 94 ? -2.537 5.053 5.417 1.00 97.69 94 LEU A N 1
ATOM 752 C CA . LEU A 1 94 ? -3.615 4.170 5.839 1.00 97.69 94 LEU A CA 1
ATOM 753 C C . LEU A 1 94 ? -4.004 3.299 4.644 1.00 97.69 94 LEU A C 1
ATOM 755 O O . LEU A 1 94 ? -4.498 3.809 3.634 1.00 97.69 94 LEU A O 1
ATOM 759 N N . LEU A 1 95 ? -3.750 2.004 4.761 1.00 97.94 95 LEU A N 1
ATOM 760 C CA . LEU A 1 95 ? -3.849 1.018 3.693 1.00 97.94 95 LEU A CA 1
ATOM 761 C C . LEU A 1 95 ? -4.911 -0.030 4.013 1.00 97.94 95 LEU A C 1
ATOM 763 O O . LEU A 1 95 ? -5.302 -0.198 5.169 1.00 97.94 95 LEU A O 1
ATOM 767 N N . GLU A 1 96 ? -5.360 -0.759 2.994 1.00 96.75 96 GLU A N 1
ATOM 768 C CA . GLU A 1 96 ? -6.069 -2.018 3.241 1.00 96.75 96 GLU A CA 1
ATOM 769 C C . GLU A 1 96 ? -5.193 -2.999 4.037 1.00 96.75 96 GLU A C 1
ATOM 771 O O . GLU A 1 96 ? -3.961 -2.947 3.990 1.00 96.75 96 GLU A O 1
ATOM 776 N N . ASP A 1 97 ? -5.832 -3.900 4.775 1.00 97.25 97 ASP A N 1
ATOM 777 C CA . ASP A 1 97 ? -5.118 -4.880 5.583 1.00 97.25 97 ASP A CA 1
ATOM 778 C C . ASP A 1 97 ? -4.694 -6.099 4.759 1.00 97.25 97 ASP A C 1
ATOM 780 O O . ASP A 1 97 ? -5.500 -6.972 4.446 1.00 97.25 97 ASP A O 1
ATOM 784 N N . LEU A 1 98 ? -3.398 -6.164 4.447 1.00 96.50 98 LEU A N 1
ATOM 785 C CA . LEU A 1 98 ? -2.755 -7.309 3.793 1.00 96.50 98 LEU A CA 1
ATOM 786 C C . LEU A 1 98 ? -1.793 -8.056 4.725 1.00 96.50 98 LEU A C 1
ATOM 788 O O . LEU A 1 98 ? -1.041 -8.916 4.272 1.00 96.50 98 LEU A O 1
ATOM 792 N N . VAL A 1 99 ? -1.778 -7.744 6.025 1.00 93.50 99 VAL A N 1
ATOM 793 C CA . VAL A 1 99 ? -0.793 -8.316 6.962 1.00 93.50 99 VAL A CA 1
ATOM 794 C C . VAL A 1 99 ? -0.974 -9.828 7.113 1.00 93.50 99 VAL A C 1
ATOM 796 O O . VAL A 1 99 ? 0.008 -10.547 7.258 1.00 93.50 99 VAL A O 1
ATOM 799 N N . ALA A 1 100 ? -2.217 -10.316 7.048 1.00 91.94 100 ALA A N 1
ATOM 800 C CA . ALA A 1 100 ? -2.529 -11.747 7.109 1.00 91.94 100 ALA A CA 1
ATOM 801 C C . ALA A 1 100 ? -2.621 -12.415 5.723 1.00 91.94 100 ALA A C 1
ATOM 803 O O . ALA A 1 100 ? -2.891 -13.612 5.646 1.00 91.94 100 ALA A O 1
ATOM 804 N N . ALA A 1 101 ? -2.431 -11.663 4.634 1.00 95.56 101 ALA A N 1
ATOM 805 C CA . ALA A 1 101 ? -2.486 -12.220 3.290 1.00 95.56 101 ALA A CA 1
ATOM 806 C C . ALA A 1 101 ? -1.257 -13.101 3.021 1.00 95.56 101 ALA A C 1
ATOM 808 O O . ALA A 1 101 ? -0.133 -12.751 3.395 1.00 95.56 101 ALA A O 1
ATOM 809 N N . ALA A 1 102 ? -1.484 -14.233 2.354 1.00 96.75 102 ALA A N 1
ATOM 810 C CA . ALA A 1 102 ? -0.426 -15.166 1.991 1.00 96.75 102 ALA A CA 1
ATOM 811 C C . ALA A 1 102 ? 0.527 -14.556 0.953 1.00 96.75 102 ALA A C 1
ATOM 813 O O . ALA A 1 102 ? 0.097 -13.838 0.045 1.00 96.75 102 ALA A O 1
ATOM 814 N N . ASP A 1 103 ? 1.812 -14.883 1.070 1.00 97.12 103 ASP A N 1
ATOM 815 C CA . ASP A 1 103 ? 2.822 -14.531 0.072 1.00 97.12 103 ASP A CA 1
ATOM 816 C C . ASP A 1 103 ? 2.638 -15.364 -1.205 1.00 97.12 103 ASP A C 1
ATOM 818 O O . ASP A 1 103 ? 2.180 -16.506 -1.160 1.00 97.12 103 ASP A O 1
ATOM 822 N N . ALA A 1 104 ? 3.027 -14.818 -2.356 1.00 95.50 104 ALA A N 1
ATOM 823 C CA . ALA A 1 104 ? 2.893 -15.474 -3.661 1.00 95.50 104 ALA A CA 1
ATOM 824 C C . ALA A 1 104 ? 4.166 -16.236 -4.098 1.00 95.50 104 ALA A C 1
ATOM 826 O O . ALA A 1 104 ? 4.541 -16.218 -5.269 1.00 95.50 104 ALA A O 1
ATOM 827 N N . CYS A 1 105 ? 4.891 -16.868 -3.167 1.00 95.25 105 CYS A N 1
ATOM 828 C CA . CYS A 1 105 ? 6.213 -17.464 -3.443 1.00 95.25 105 CYS A CA 1
ATOM 829 C C . CYS A 1 105 ? 6.215 -18.629 -4.438 1.00 95.25 105 CYS A C 1
ATOM 831 O O . CYS A 1 105 ? 7.236 -18.890 -5.072 1.00 95.25 105 CYS A O 1
ATOM 833 N N . ASP A 1 106 ? 5.079 -19.284 -4.609 1.00 94.81 106 ASP A N 1
ATOM 834 C CA . ASP A 1 106 ? 4.829 -20.362 -5.561 1.00 94.81 106 ASP A CA 1
ATOM 835 C C . ASP A 1 106 ? 4.268 -19.873 -6.913 1.00 94.81 106 ASP A C 1
ATOM 837 O O . ASP A 1 106 ? 4.075 -20.679 -7.816 1.00 94.81 106 ASP A O 1
ATOM 841 N N . ASP A 1 107 ? 4.046 -18.565 -7.094 1.00 95.44 107 ASP A N 1
ATOM 842 C CA . ASP A 1 107 ? 3.383 -17.988 -8.275 1.00 95.44 107 ASP A CA 1
ATOM 843 C C . ASP A 1 107 ? 4.180 -16.828 -8.873 1.00 95.44 107 ASP A C 1
ATOM 845 O O . ASP A 1 107 ? 3.824 -15.648 -8.826 1.00 95.44 107 ASP A O 1
ATOM 849 N N . ARG A 1 108 ? 5.328 -17.193 -9.447 1.00 94.44 108 ARG A N 1
ATOM 850 C CA . ARG A 1 108 ? 6.234 -16.250 -10.113 1.00 94.44 108 ARG A CA 1
ATOM 851 C C . ARG A 1 108 ? 5.590 -15.581 -11.325 1.00 94.44 108 ARG A C 1
ATOM 853 O O . ARG A 1 108 ? 5.875 -14.415 -11.593 1.00 94.44 108 ARG A O 1
ATOM 860 N N . GLU A 1 109 ? 4.749 -16.310 -12.056 1.00 94.56 109 GLU A N 1
ATOM 861 C CA . GLU A 1 109 ? 4.089 -15.795 -13.255 1.00 94.56 109 GLU A CA 1
ATOM 862 C C . GLU A 1 109 ? 3.088 -14.696 -12.904 1.00 94.56 109 GLU A C 1
ATOM 864 O O . GLU A 1 109 ? 3.156 -13.613 -13.490 1.00 94.56 109 GLU A O 1
ATOM 869 N N . GLY A 1 110 ? 2.255 -14.910 -11.885 1.00 96.19 110 GLY A N 1
ATOM 870 C CA . GLY A 1 110 ? 1.320 -13.904 -11.409 1.00 96.19 110 GLY A CA 1
ATOM 871 C C . GLY A 1 110 ? 2.017 -12.690 -10.782 1.00 96.19 110 GLY A C 1
ATOM 872 O O . GLY A 1 110 ? 1.557 -11.562 -10.962 1.00 96.19 110 GLY A O 1
ATOM 873 N N . ILE A 1 111 ? 3.173 -12.862 -10.119 1.00 96.94 111 ILE A N 1
ATOM 874 C CA . ILE A 1 111 ? 3.986 -11.714 -9.670 1.00 96.94 111 ILE A CA 1
ATOM 875 C C . ILE A 1 111 ? 4.481 -10.899 -10.873 1.00 96.94 111 ILE A C 1
ATOM 877 O O . ILE A 1 111 ? 4.395 -9.667 -10.874 1.00 96.94 111 ILE A O 1
ATOM 881 N N . ALA A 1 112 ? 4.996 -11.571 -11.904 1.00 94.56 112 ALA A N 1
ATOM 882 C CA . ALA A 1 112 ? 5.482 -10.908 -13.107 1.00 94.56 112 ALA A CA 1
ATOM 883 C C . ALA A 1 112 ? 4.343 -10.211 -13.871 1.00 94.56 112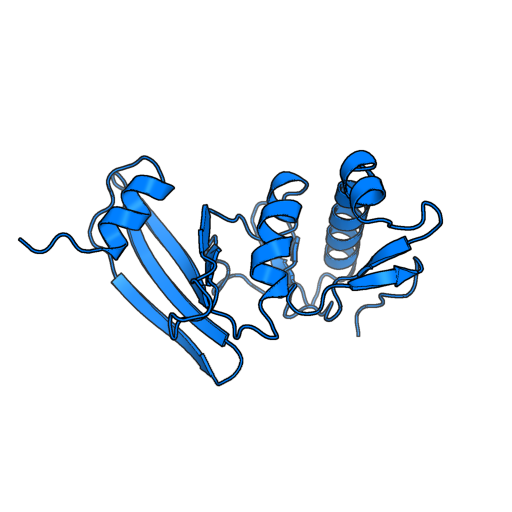 ALA A C 1
ATOM 885 O O . ALA A 1 112 ? 4.528 -9.109 -14.389 1.00 94.56 112 ALA A O 1
ATOM 886 N N . GLU A 1 113 ? 3.155 -10.814 -13.918 1.00 95.62 113 GLU A N 1
ATOM 887 C CA . GLU A 1 113 ? 1.959 -10.205 -14.498 1.00 95.62 113 GLU A CA 1
ATOM 888 C C . GLU A 1 113 ? 1.533 -8.949 -13.736 1.00 95.62 113 GLU A C 1
ATOM 890 O O . GLU A 1 113 ? 1.401 -7.887 -14.352 1.00 95.62 113 GLU A O 1
ATOM 895 N N . ALA A 1 114 ? 1.426 -9.031 -12.407 1.00 97.00 114 ALA A N 1
ATOM 896 C CA . ALA A 1 114 ? 1.123 -7.885 -11.557 1.00 97.00 114 ALA A CA 1
ATOM 897 C C . ALA A 1 114 ? 2.132 -6.748 -11.777 1.00 97.00 114 ALA A C 1
ATOM 899 O O . ALA A 1 114 ? 1.744 -5.590 -11.938 1.00 97.00 114 ALA A O 1
ATOM 900 N N . LYS A 1 115 ? 3.430 -7.064 -11.879 1.00 95.50 115 LYS A N 1
ATOM 901 C CA . LYS A 1 115 ? 4.468 -6.060 -12.149 1.00 95.50 115 LYS A CA 1
ATOM 902 C C . LYS A 1 115 ? 4.277 -5.375 -13.503 1.00 95.50 115 LYS A C 1
ATOM 904 O O . LYS A 1 115 ? 4.317 -4.144 -13.565 1.00 95.50 115 LYS A O 1
ATOM 909 N N . ARG A 1 116 ? 4.032 -6.151 -14.564 1.00 93.44 116 ARG A N 1
ATOM 910 C CA . ARG A 1 116 ? 3.764 -5.622 -15.913 1.00 93.44 116 ARG A CA 1
ATOM 911 C C . ARG A 1 116 ? 2.509 -4.758 -15.946 1.00 93.44 116 ARG A C 1
ATOM 913 O O . ARG A 1 116 ? 2.450 -3.800 -16.711 1.00 93.44 116 ARG A O 1
ATOM 920 N N . GLU A 1 117 ? 1.488 -5.091 -15.164 1.00 95.00 117 GLU A N 1
ATOM 921 C CA . GLU A 1 117 ? 0.294 -4.256 -15.036 1.00 95.00 117 GLU A CA 1
ATOM 922 C C . GLU A 1 117 ? 0.603 -2.899 -14.408 1.00 95.00 117 GLU A C 1
ATOM 924 O O . GLU A 1 117 ? 0.181 -1.880 -14.957 1.00 95.00 117 GLU A O 1
ATOM 929 N N . VAL A 1 118 ? 1.391 -2.859 -13.326 1.00 94.50 118 VAL A N 1
ATOM 930 C CA . VAL A 1 118 ? 1.820 -1.583 -12.731 1.00 94.50 118 VAL A CA 1
ATOM 931 C C . VAL A 1 118 ? 2.619 -0.755 -13.739 1.00 94.50 118 VAL A C 1
ATOM 933 O O . VAL A 1 118 ? 2.332 0.426 -13.925 1.00 94.50 118 VAL A O 1
ATOM 936 N N . GLU A 1 119 ? 3.588 -1.360 -14.430 1.00 91.94 119 GLU A N 1
ATOM 937 C CA . GLU A 1 119 ? 4.399 -0.666 -15.443 1.00 91.94 119 GLU A CA 1
ATOM 938 C C . GLU A 1 119 ? 3.546 -0.081 -16.567 1.00 91.94 119 GLU A C 1
ATOM 940 O O . GLU A 1 119 ? 3.683 1.098 -16.891 1.00 91.94 119 GLU A O 1
ATOM 945 N N . ARG A 1 120 ? 2.627 -0.876 -17.130 1.00 90.56 120 ARG A N 1
ATOM 946 C CA . ARG A 1 120 ? 1.709 -0.419 -18.181 1.00 90.56 120 ARG A CA 1
ATOM 947 C C . ARG A 1 120 ? 0.819 0.720 -17.697 1.00 90.56 120 ARG A C 1
ATOM 949 O O . ARG A 1 120 ? 0.621 1.689 -18.428 1.00 90.56 120 ARG A O 1
ATOM 956 N N . ALA A 1 121 ? 0.307 0.625 -16.473 1.00 91.38 121 ALA A N 1
ATOM 957 C CA . ALA A 1 121 ? -0.551 1.647 -15.889 1.00 91.38 121 ALA A CA 1
ATOM 958 C C . ALA A 1 121 ? 0.190 2.983 -15.689 1.00 91.38 121 ALA A C 1
ATOM 960 O O . ALA A 1 121 ? -0.375 4.049 -15.940 1.00 91.38 121 ALA A O 1
ATOM 961 N N . VAL A 1 122 ? 1.467 2.931 -15.297 1.00 89.12 122 VAL A N 1
ATOM 962 C CA . VAL A 1 122 ? 2.334 4.114 -15.169 1.00 89.12 122 VAL A CA 1
ATOM 963 C C . VAL A 1 122 ? 2.707 4.678 -16.541 1.00 89.12 122 VAL A C 1
ATOM 965 O O . VAL A 1 122 ? 2.568 5.880 -16.755 1.00 89.12 122 VAL A O 1
ATOM 968 N N . ALA A 1 123 ? 3.108 3.828 -17.492 1.00 86.00 123 ALA A N 1
ATOM 969 C CA . ALA A 1 123 ? 3.451 4.227 -18.860 1.00 86.00 123 ALA A CA 1
ATOM 970 C C . ALA A 1 123 ? 2.276 4.891 -19.604 1.00 86.00 123 ALA A C 1
ATOM 972 O O . ALA A 1 123 ? 2.476 5.757 -20.461 1.00 86.00 123 ALA A O 1
ATOM 973 N N . GLY A 1 124 ? 1.041 4.519 -19.255 1.00 83.19 124 GLY A N 1
ATOM 974 C CA . GLY A 1 124 ? -0.172 5.170 -19.745 1.00 83.19 124 GLY A CA 1
ATOM 975 C C . GLY A 1 124 ? -0.322 6.633 -19.302 1.00 83.19 124 GLY A C 1
ATOM 976 O O . GLY A 1 124 ? -0.986 7.406 -19.992 1.00 83.19 124 GLY A O 1
ATOM 977 N N . ASP A 1 125 ? 0.318 7.058 -18.205 1.00 84.94 125 ASP A N 1
ATOM 978 C CA . ASP A 1 125 ? 0.253 8.435 -17.693 1.00 84.94 125 ASP A CA 1
ATOM 979 C C . ASP A 1 125 ? 1.349 9.336 -18.280 1.00 84.94 125 ASP A C 1
ATOM 981 O O . ASP A 1 125 ? 2.191 9.914 -17.586 1.00 84.94 125 ASP A O 1
ATOM 985 N N . ARG A 1 126 ? 1.328 9.469 -19.609 1.00 79.06 126 ARG A N 1
ATOM 986 C CA . ARG A 1 126 ? 2.284 10.302 -20.354 1.00 79.06 126 ARG A CA 1
ATOM 987 C C . ARG A 1 126 ? 2.367 11.751 -19.847 1.00 79.06 126 ARG A C 1
ATOM 989 O O . ARG A 1 126 ? 3.484 12.268 -19.802 1.00 79.06 126 ARG A O 1
ATOM 996 N N . PRO A 1 127 ? 1.263 12.435 -19.473 1.00 82.25 127 PRO A N 1
ATOM 997 C CA . PRO A 1 127 ? 1.347 13.782 -18.914 1.00 82.25 127 PRO A CA 1
ATOM 998 C C . PRO A 1 127 ? 2.134 13.840 -17.600 1.00 82.25 127 PRO A C 1
ATOM 1000 O O . PRO A 1 127 ? 3.002 14.703 -17.467 1.00 82.25 127 PRO A O 1
ATOM 1003 N N . ALA A 1 128 ? 1.886 12.919 -16.660 1.00 79.25 128 ALA A N 1
ATOM 1004 C CA . ALA A 1 128 ? 2.620 12.885 -15.396 1.00 79.25 128 ALA A CA 1
ATOM 1005 C C . ALA A 1 128 ? 4.104 12.564 -15.614 1.00 79.25 128 ALA A C 1
ATOM 1007 O O . ALA A 1 128 ? 4.966 13.248 -15.068 1.00 79.25 128 ALA A O 1
ATOM 1008 N N . LEU A 1 129 ? 4.409 11.580 -16.466 1.00 78.44 129 LEU A N 1
ATOM 1009 C CA . LEU A 1 129 ? 5.788 11.211 -16.797 1.00 78.44 129 LEU A CA 1
ATOM 1010 C C . LEU A 1 129 ? 6.553 12.372 -17.442 1.00 78.44 129 LEU A C 1
ATOM 1012 O O . LEU A 1 129 ? 7.681 12.662 -17.048 1.00 78.44 129 LEU A O 1
ATOM 1016 N N . ARG A 1 130 ? 5.915 13.103 -18.364 1.00 78.38 130 ARG A N 1
ATOM 1017 C CA . ARG A 1 130 ? 6.503 14.301 -18.974 1.00 78.38 130 ARG A CA 1
ATOM 1018 C C . ARG A 1 130 ? 6.763 15.398 -17.942 1.00 78.38 130 ARG A C 1
ATOM 1020 O O . ARG A 1 130 ? 7.827 16.006 -17.970 1.00 78.38 130 ARG A O 1
ATOM 1027 N N . ALA A 1 131 ? 5.815 15.652 -17.038 1.00 80.12 131 ALA A N 1
ATOM 1028 C CA . ALA A 1 131 ? 5.972 16.655 -15.983 1.00 80.12 131 ALA A CA 1
ATOM 1029 C C . ALA A 1 131 ? 7.110 16.311 -15.004 1.00 80.12 131 ALA A C 1
ATOM 1031 O O . ALA A 1 131 ? 7.733 17.209 -14.445 1.00 80.12 131 ALA A O 1
ATOM 1032 N N . LEU A 1 132 ? 7.396 15.019 -14.827 1.00 70.75 132 LEU A N 1
ATOM 1033 C CA . LEU A 1 132 ? 8.495 14.505 -14.010 1.00 70.75 132 LEU A CA 1
ATOM 1034 C C . LEU A 1 132 ? 9.836 14.425 -14.762 1.00 70.75 132 LEU A C 1
ATOM 1036 O O . LEU A 1 132 ? 10.827 14.000 -14.175 1.00 70.75 132 LEU A O 1
ATOM 1040 N N . GLY A 1 133 ? 9.884 14.817 -16.041 1.00 75.06 133 GLY A N 1
ATOM 1041 C CA . GLY A 1 133 ? 11.101 14.761 -16.854 1.00 75.06 133 GLY A CA 1
ATOM 1042 C C . GLY A 1 133 ? 11.564 13.340 -17.181 1.00 75.06 133 GLY A C 1
ATOM 1043 O O . GLY A 1 133 ? 12.740 13.141 -17.475 1.00 75.06 133 GLY A O 1
ATOM 1044 N N . VAL A 1 134 ? 10.667 12.350 -17.118 1.00 75.25 134 VAL A N 1
ATOM 1045 C CA . VAL A 1 134 ? 11.005 10.959 -17.436 1.00 75.25 134 VAL A CA 1
ATOM 1046 C C . VAL A 1 134 ? 11.286 10.843 -18.940 1.00 75.25 134 VAL A C 1
ATOM 1048 O O . VAL A 1 134 ? 10.434 11.260 -19.735 1.00 75.25 134 VAL A O 1
ATOM 1051 N N . PRO A 1 135 ? 12.444 10.290 -19.352 1.00 67.94 135 PRO A N 1
ATOM 1052 C CA . PRO A 1 135 ? 12.749 10.059 -20.759 1.00 67.94 135 PRO A CA 1
ATOM 1053 C C . PRO A 1 135 ? 11.670 9.179 -21.396 1.00 67.94 135 PRO A C 1
ATOM 1055 O O . PRO A 1 135 ? 11.220 8.203 -20.798 1.00 67.94 135 PRO A O 1
ATOM 1058 N N . GLY A 1 136 ? 11.240 9.526 -22.610 1.00 66.50 136 GLY A N 1
ATOM 1059 C CA . GLY A 1 136 ? 10.162 8.818 -23.314 1.00 66.50 136 GLY A CA 1
ATOM 1060 C C . GLY A 1 136 ? 10.512 7.392 -23.748 1.00 66.50 136 GLY A C 1
ATOM 1061 O O . GLY A 1 136 ? 9.623 6.652 -24.172 1.00 66.50 136 GLY A O 1
ATOM 1062 N N . ASP A 1 137 ? 11.779 7.001 -23.615 1.00 69.12 137 ASP A N 1
ATOM 1063 C CA . ASP A 1 137 ? 12.342 5.850 -24.299 1.00 69.12 137 ASP A CA 1
ATOM 1064 C C . ASP A 1 137 ? 12.822 4.843 -23.246 1.00 69.12 137 ASP A C 1
ATOM 1066 O O . ASP A 1 137 ? 13.791 5.078 -22.528 1.00 69.12 137 ASP A O 1
ATOM 1070 N N . GLY A 1 138 ? 12.094 3.733 -23.101 1.00 73.50 138 GLY A N 1
ATOM 1071 C CA . GLY A 1 138 ? 12.530 2.562 -22.327 1.00 73.50 138 GLY A CA 1
ATOM 1072 C C . GLY A 1 138 ? 12.587 2.706 -20.799 1.00 73.50 138 GLY A C 1
ATOM 1073 O O . GLY A 1 138 ? 12.850 1.708 -20.130 1.00 73.50 138 GLY A O 1
ATOM 1074 N N . THR A 1 139 ? 12.314 3.887 -20.231 1.00 82.44 139 THR A N 1
ATOM 1075 C CA . THR A 1 139 ? 12.306 4.084 -18.773 1.00 82.44 139 THR A CA 1
ATOM 1076 C C . THR A 1 139 ? 11.035 3.508 -18.146 1.00 82.44 139 THR A C 1
ATOM 1078 O O . THR A 1 139 ? 9.920 3.871 -18.527 1.00 82.44 139 THR A O 1
ATOM 1081 N N . VAL A 1 140 ? 11.191 2.645 -17.143 1.00 86.50 140 VAL A N 1
ATOM 1082 C CA . VAL A 1 140 ? 10.090 2.004 -16.413 1.00 86.50 140 VAL A CA 1
ATOM 1083 C C . VAL A 1 140 ? 10.193 2.254 -14.910 1.00 86.50 140 VAL A C 1
ATOM 1085 O O . VAL A 1 140 ? 11.267 2.505 -14.363 1.00 86.50 140 VAL A O 1
ATOM 1088 N N . LEU A 1 141 ? 9.053 2.174 -14.219 1.00 89.44 141 LEU A N 1
ATOM 1089 C CA . LEU A 1 141 ? 9.028 2.191 -12.760 1.00 89.44 141 LEU A CA 1
ATOM 1090 C C . LEU A 1 141 ? 9.474 0.830 -12.224 1.00 89.44 141 LEU A C 1
ATOM 1092 O O . LEU A 1 141 ? 8.733 -0.149 -12.304 1.00 89.44 141 LEU A O 1
ATOM 1096 N N . MET A 1 142 ? 10.645 0.784 -11.612 1.00 92.06 142 MET A N 1
ATOM 1097 C CA . MET A 1 142 ? 11.180 -0.370 -10.901 1.00 92.06 142 MET A CA 1
ATOM 1098 C C . MET A 1 142 ? 10.606 -0.421 -9.488 1.00 92.06 142 MET A C 1
ATOM 1100 O O . MET A 1 142 ? 10.465 0.605 -8.826 1.00 92.06 142 MET A O 1
ATOM 1104 N N . HIS A 1 143 ? 10.308 -1.620 -8.990 1.00 93.88 143 HIS A N 1
ATOM 1105 C CA . HIS A 1 143 ? 9.866 -1.797 -7.600 1.00 93.88 143 HIS A CA 1
ATOM 1106 C C . HIS A 1 143 ? 11.031 -1.637 -6.601 1.00 93.88 143 HIS A C 1
ATOM 1108 O O . HIS A 1 143 ? 10.831 -1.248 -5.455 1.00 93.88 143 HIS A O 1
ATOM 1114 N N . GLY A 1 144 ? 12.259 -1.970 -7.016 1.00 92.81 144 GLY A N 1
ATOM 1115 C CA . GLY A 1 144 ? 13.484 -1.911 -6.206 1.00 92.81 144 GLY A CA 1
ATOM 1116 C C . GLY A 1 144 ? 13.648 -2.946 -5.083 1.00 92.81 144 GLY A C 1
ATOM 1117 O O . GLY A 1 144 ? 14.694 -2.964 -4.444 1.00 92.81 144 GLY A O 1
ATOM 1118 N N . ASP A 1 145 ? 12.651 -3.801 -4.838 1.00 93.38 145 ASP A N 1
ATOM 1119 C CA . ASP A 1 145 ? 12.716 -4.950 -3.912 1.00 93.38 145 ASP A CA 1
ATOM 1120 C C . ASP A 1 145 ? 11.665 -5.997 -4.308 1.00 93.38 145 ASP A C 1
ATOM 1122 O O . ASP A 1 145 ? 10.839 -6.418 -3.500 1.00 93.38 145 ASP A O 1
ATOM 1126 N N . LEU A 1 146 ? 11.593 -6.339 -5.598 1.00 94.19 146 LEU A N 1
ATOM 1127 C CA . LEU A 1 146 ? 10.583 -7.283 -6.068 1.00 94.19 146 LEU A CA 1
ATOM 1128 C C . LEU A 1 146 ? 10.989 -8.699 -5.652 1.00 94.19 146 LEU A C 1
ATOM 1130 O O . LEU A 1 146 ? 11.908 -9.278 -6.219 1.00 94.19 146 LEU A O 1
ATOM 1134 N N . ARG A 1 147 ? 10.294 -9.241 -4.657 1.00 94.94 147 ARG A N 1
ATOM 1135 C CA . ARG A 1 147 ? 10.462 -10.595 -4.114 1.00 94.94 147 ARG A CA 1
ATOM 1136 C C . ARG A 1 147 ? 9.104 -11.120 -3.682 1.00 94.94 147 ARG A C 1
ATOM 1138 O O . ARG A 1 147 ? 8.206 -10.328 -3.400 1.00 94.94 147 ARG A O 1
ATOM 1145 N N . CYS A 1 148 ? 8.954 -12.433 -3.563 1.00 95.19 148 CYS A N 1
ATOM 1146 C CA . CYS A 1 148 ? 7.646 -13.003 -3.248 1.00 95.19 148 CYS A CA 1
ATOM 1147 C C . CYS A 1 148 ? 7.073 -12.583 -1.884 1.00 95.19 148 CYS A C 1
ATOM 1149 O O . CYS A 1 148 ? 5.863 -12.441 -1.765 1.00 95.19 148 CYS A O 1
ATOM 1151 N N . ALA A 1 149 ? 7.924 -12.290 -0.893 1.00 94.69 149 ALA A N 1
ATOM 1152 C CA . ALA A 1 149 ? 7.498 -11.748 0.405 1.00 94.69 149 ALA A CA 1
ATOM 1153 C C . ALA A 1 149 ? 6.831 -10.358 0.304 1.00 94.69 149 ALA A C 1
ATOM 1155 O O . ALA A 1 149 ? 6.103 -9.940 1.203 1.00 94.69 149 ALA A O 1
ATOM 1156 N N . ASN A 1 150 ? 7.076 -9.645 -0.800 1.00 96.50 150 ASN A N 1
ATOM 1157 C CA . ASN A 1 150 ? 6.487 -8.346 -1.116 1.00 96.50 150 ASN A CA 1
ATOM 1158 C C . ASN A 1 150 ? 5.331 -8.483 -2.132 1.00 96.50 150 ASN A C 1
ATOM 1160 O O . ASN A 1 150 ? 4.940 -7.506 -2.766 1.00 96.50 150 ASN A O 1
ATOM 1164 N N . ALA A 1 151 ? 4.796 -9.692 -2.319 1.00 97.88 151 ALA A N 1
ATOM 1165 C CA . ALA A 1 151 ? 3.680 -9.974 -3.209 1.00 97.88 151 ALA A CA 1
ATOM 1166 C C . ALA A 1 151 ? 2.608 -10.773 -2.463 1.00 97.88 151 ALA A C 1
ATOM 1168 O O . ALA A 1 151 ? 2.832 -11.912 -2.057 1.00 97.88 151 ALA A O 1
ATOM 1169 N N . LYS A 1 152 ? 1.433 -10.170 -2.284 1.00 98.12 152 LYS A N 1
ATOM 1170 C CA . LYS A 1 152 ? 0.332 -10.717 -1.489 1.00 98.12 152 LYS A CA 1
ATOM 1171 C C . LYS A 1 152 ? -0.763 -11.272 -2.384 1.00 98.12 152 LYS A C 1
ATOM 1173 O O . LYS A 1 152 ? -1.206 -10.597 -3.314 1.00 98.12 152 LYS A O 1
ATOM 1178 N N . ARG A 1 153 ? -1.232 -12.483 -2.083 1.00 97.62 153 ARG A N 1
ATOM 1179 C CA . ARG A 1 153 ? -2.408 -13.076 -2.727 1.00 97.62 153 ARG A CA 1
ATOM 1180 C C . ARG A 1 153 ? -3.675 -12.443 -2.166 1.00 97.62 153 ARG A C 1
ATOM 1182 O O . ARG A 1 153 ? -3.876 -12.411 -0.954 1.00 97.62 153 ARG A O 1
ATOM 1189 N N . THR A 1 154 ? -4.533 -11.959 -3.055 1.00 97.06 154 THR A N 1
ATOM 1190 C CA . THR A 1 154 ? -5.820 -11.347 -2.709 1.00 97.06 154 THR A CA 1
ATOM 1191 C C . THR A 1 154 ? -6.910 -11.837 -3.661 1.00 97.06 154 THR A C 1
ATOM 1193 O O . THR A 1 154 ? -6.616 -12.446 -4.689 1.00 97.06 154 THR A O 1
ATOM 1196 N N . GLU A 1 155 ? -8.174 -11.533 -3.364 1.00 94.50 155 GLU A N 1
ATOM 1197 C CA . GLU A 1 155 ? -9.308 -11.848 -4.251 1.00 94.50 155 GLU A CA 1
ATOM 1198 C C . GLU A 1 155 ? -9.193 -11.176 -5.629 1.00 94.50 155 GLU A C 1
ATOM 1200 O O . GLU A 1 155 ? -9.696 -11.691 -6.623 1.00 94.50 155 GLU A O 1
ATOM 1205 N N . ARG A 1 156 ? -8.480 -10.045 -5.705 1.00 94.94 156 ARG A N 1
ATOM 1206 C CA . ARG A 1 156 ? -8.181 -9.316 -6.948 1.00 94.94 156 ARG A CA 1
ATOM 1207 C C . ARG A 1 156 ? -6.834 -9.714 -7.565 1.00 94.94 156 ARG A C 1
ATOM 1209 O O . ARG A 1 156 ? -6.251 -8.960 -8.335 1.00 94.94 156 ARG A O 1
ATOM 1216 N N . GLY A 1 157 ? -6.313 -10.891 -7.223 1.00 96.31 157 GLY A N 1
ATOM 1217 C CA . GLY A 1 157 ? -5.019 -11.401 -7.682 1.00 96.31 157 GLY A CA 1
ATOM 1218 C C . GLY A 1 157 ? -3.837 -10.901 -6.849 1.00 96.31 157 GLY A C 1
ATOM 1219 O O . GLY A 1 157 ? -3.981 -10.607 -5.659 1.00 96.31 157 GLY A O 1
ATOM 1220 N N . ILE A 1 158 ? -2.647 -10.853 -7.451 1.00 98.31 158 ILE A N 1
ATOM 1221 C CA . ILE A 1 158 ? -1.417 -10.498 -6.735 1.00 98.31 158 ILE A CA 1
ATOM 1222 C C . ILE A 1 158 ? -1.284 -8.983 -6.585 1.00 98.31 158 ILE A C 1
ATOM 1224 O O . ILE A 1 158 ? -1.341 -8.228 -7.554 1.00 98.31 158 ILE A O 1
ATOM 1228 N N . VAL A 1 159 ? -1.066 -8.559 -5.343 1.00 98.38 159 VAL A N 1
ATOM 1229 C CA . VAL A 1 159 ? -0.827 -7.171 -4.957 1.00 98.38 159 VAL A CA 1
ATOM 1230 C C . VAL A 1 159 ? 0.623 -7.018 -4.510 1.00 98.38 159 VAL A C 1
ATOM 1232 O O . VAL A 1 159 ? 1.070 -7.700 -3.591 1.00 98.38 159 VAL A O 1
ATOM 1235 N N . LEU A 1 160 ? 1.358 -6.110 -5.148 1.00 98.06 160 LEU A N 1
ATOM 1236 C CA . LEU A 1 160 ? 2.753 -5.810 -4.833 1.00 98.06 160 LEU A CA 1
ATOM 1237 C C . LEU A 1 160 ? 2.841 -4.740 -3.737 1.00 98.06 160 LEU A C 1
ATOM 1239 O O . LEU A 1 160 ? 2.244 -3.668 -3.869 1.00 98.06 160 LEU A O 1
ATOM 1243 N N . THR A 1 161 ? 3.596 -5.009 -2.676 1.00 96.75 161 THR A N 1
ATOM 1244 C CA . THR A 1 161 ? 3.740 -4.178 -1.465 1.00 96.75 161 THR A CA 1
ATOM 1245 C C . THR A 1 161 ? 5.191 -3.723 -1.261 1.00 96.75 161 THR A C 1
ATOM 1247 O O . THR A 1 161 ? 6.079 -4.261 -1.900 1.00 96.75 161 THR A O 1
ATOM 1250 N N . GLU A 1 162 ? 5.473 -2.815 -0.318 1.00 94.25 162 GLU A N 1
ATOM 1251 C CA . GLU A 1 162 ? 6.846 -2.366 0.015 1.00 94.25 162 GLU A CA 1
ATOM 1252 C C . GLU A 1 162 ? 7.544 -1.622 -1.143 1.00 94.25 162 GLU A C 1
ATOM 1254 O O . GLU A 1 162 ? 8.676 -1.915 -1.542 1.00 94.25 162 GLU A O 1
ATOM 1259 N N . TRP A 1 163 ? 6.878 -0.591 -1.665 1.00 94.44 163 TRP A N 1
ATOM 1260 C CA . TRP A 1 163 ? 7.382 0.262 -2.751 1.00 94.44 163 TRP A CA 1
ATOM 1261 C C . TRP A 1 163 ? 8.411 1.312 -2.297 1.00 94.44 163 TRP A C 1
ATOM 1263 O O . TRP A 1 163 ? 8.821 2.167 -3.081 1.00 94.44 163 TRP A O 1
ATOM 1273 N N . ALA A 1 164 ? 8.873 1.267 -1.045 1.00 91.12 164 ALA A N 1
ATOM 1274 C CA . ALA A 1 164 ? 9.836 2.222 -0.491 1.00 91.12 164 ALA A CA 1
ATOM 1275 C C . ALA A 1 164 ? 11.187 2.291 -1.231 1.00 91.12 164 ALA A C 1
ATOM 1277 O O . ALA A 1 164 ? 11.938 3.241 -1.017 1.00 91.12 164 ALA A O 1
ATOM 1278 N N . ARG A 1 165 ? 11.521 1.297 -2.066 1.00 92.06 165 ARG A N 1
ATOM 1279 C CA . ARG A 1 165 ? 12.757 1.256 -2.876 1.00 92.06 165 ARG A CA 1
ATOM 1280 C C . ARG A 1 165 ? 12.530 1.514 -4.367 1.00 92.06 165 ARG A C 1
ATOM 1282 O O . ARG A 1 165 ? 13.450 1.331 -5.167 1.00 92.06 165 ARG A O 1
ATOM 1289 N N . ALA A 1 166 ? 11.322 1.917 -4.742 1.00 92.69 166 ALA A N 1
ATOM 1290 C CA . ALA A 1 166 ? 10.988 2.162 -6.130 1.00 92.69 166 ALA A CA 1
ATOM 1291 C C . ALA A 1 166 ? 11.877 3.248 -6.749 1.00 92.69 166 ALA A C 1
ATOM 1293 O O . ALA A 1 166 ? 12.284 4.198 -6.084 1.00 92.69 166 ALA A O 1
ATOM 1294 N N . HIS A 1 167 ? 12.183 3.101 -8.029 1.00 90.19 167 HIS A N 1
ATOM 1295 C CA . HIS A 1 167 ? 12.997 4.051 -8.784 1.00 90.19 167 HIS A CA 1
ATOM 1296 C C . HIS A 1 167 ? 12.690 3.918 -10.274 1.00 90.19 167 HIS A C 1
ATOM 1298 O O . HIS A 1 167 ? 11.985 3.004 -10.691 1.00 90.19 167 HIS A O 1
ATOM 1304 N N . LEU A 1 168 ? 13.192 4.845 -11.081 1.00 87.81 168 LEU A N 1
ATOM 1305 C CA . LEU A 1 168 ? 13.125 4.746 -12.535 1.00 87.81 168 LEU A CA 1
ATOM 1306 C C . LEU A 1 168 ? 14.377 4.022 -13.040 1.00 87.81 168 LEU A C 1
ATOM 1308 O O . LEU A 1 168 ? 15.472 4.322 -12.567 1.00 87.81 168 LEU A O 1
ATOM 1312 N N . GLY A 1 169 ? 14.209 3.079 -13.964 1.00 84.94 169 GLY A N 1
ATOM 1313 C CA . GLY A 1 169 ? 15.301 2.299 -14.556 1.00 84.94 169 GLY A CA 1
ATOM 1314 C C . GLY A 1 169 ? 14.992 1.875 -15.990 1.00 84.94 169 GLY A C 1
ATOM 1315 O O . GLY A 1 169 ? 13.920 2.196 -16.509 1.00 84.94 169 GLY A O 1
ATOM 1316 N N . GLU A 1 170 ? 15.921 1.169 -16.632 1.00 79.88 170 GLU A N 1
ATOM 1317 C CA . GLU A 1 170 ? 15.743 0.659 -17.995 1.00 79.88 170 GLU A CA 1
ATOM 1318 C C . GLU A 1 170 ? 14.893 -0.626 -18.003 1.00 79.88 170 GLU A C 1
ATOM 1320 O O . GLU A 1 170 ? 14.967 -1.473 -17.108 1.00 79.88 170 GLU A O 1
ATOM 1325 N N . GLY A 1 171 ? 14.026 -0.769 -19.009 1.00 66.06 171 GLY A N 1
ATOM 1326 C CA . GLY A 1 171 ? 13.159 -1.939 -19.152 1.00 66.06 171 GLY A CA 1
ATOM 1327 C C . GLY A 1 171 ? 13.945 -3.246 -19.321 1.00 66.06 171 GLY A C 1
ATOM 1328 O O . GLY A 1 171 ? 14.829 -3.337 -20.165 1.00 66.06 171 GLY A O 1
ATOM 1329 N N . GLY A 1 172 ? 13.574 -4.282 -18.556 1.00 62.97 172 GLY A N 1
ATOM 1330 C CA . GLY A 1 172 ? 14.161 -5.632 -18.636 1.00 62.97 172 GLY A CA 1
ATOM 1331 C C . GLY A 1 172 ? 15.036 -6.043 -17.446 1.00 62.97 172 GLY A C 1
ATOM 1332 O O . GLY A 1 172 ? 15.415 -7.207 -17.352 1.00 62.97 172 GLY A O 1
ATOM 1333 N N . GLU A 1 173 ? 15.310 -5.132 -16.510 1.00 56.16 173 GLU A N 1
ATOM 1334 C CA . GLU A 1 173 ? 16.307 -5.347 -15.450 1.00 56.16 173 GLU A CA 1
ATOM 1335 C C . GLU A 1 173 ? 15.750 -5.950 -14.141 1.00 56.16 173 GLU A C 1
ATOM 1337 O O . GLU A 1 173 ? 16.516 -6.319 -13.253 1.00 56.16 173 GLU A O 1
ATOM 1342 N N . GLN A 1 174 ? 14.424 -6.087 -13.985 1.00 62.59 174 GLN A N 1
ATOM 1343 C CA . GLN A 1 174 ? 13.836 -6.609 -12.743 1.00 62.59 174 GLN A CA 1
ATOM 1344 C C . GLN A 1 174 ? 13.457 -8.090 -12.839 1.00 62.59 174 GLN A C 1
ATOM 1346 O O . GLN A 1 174 ? 12.341 -8.445 -13.217 1.00 62.59 174 GLN A O 1
ATOM 1351 N N . VAL A 1 175 ? 14.390 -8.957 -12.444 1.00 57.34 175 VAL A N 1
ATOM 1352 C CA . VAL A 1 175 ? 14.162 -10.398 -12.271 1.00 57.34 175 VAL A CA 1
ATOM 1353 C C . VAL A 1 175 ? 13.900 -10.684 -10.789 1.00 57.34 175 VAL A C 1
ATOM 1355 O O . VAL A 1 175 ? 14.584 -10.141 -9.922 1.00 57.34 175 VAL A O 1
ATOM 1358 N N . LEU A 1 176 ? 12.888 -11.507 -10.492 1.00 58.44 176 LEU A N 1
ATOM 1359 C CA . LEU A 1 176 ? 12.667 -12.033 -9.141 1.00 58.44 176 LEU A CA 1
ATOM 1360 C C . LEU A 1 176 ? 13.929 -12.788 -8.679 1.00 58.44 176 LEU A C 1
ATOM 1362 O O . LEU A 1 176 ? 14.381 -13.654 -9.432 1.00 58.44 176 LEU A O 1
ATOM 1366 N N . PRO A 1 177 ? 14.489 -12.494 -7.491 1.00 53.12 177 PRO A N 1
ATOM 1367 C CA . PRO A 1 177 ? 15.563 -13.300 -6.922 1.00 53.12 177 PRO A CA 1
ATOM 1368 C C . PRO A 1 177 ? 15.097 -14.728 -6.595 1.00 53.12 177 PRO A C 1
ATOM 1370 O O . PRO A 1 177 ? 13.884 -14.937 -6.338 1.00 53.12 177 PRO A O 1
#

Radius of gyration: 17.27 Å; chains: 1; bounding box: 39×41×50 Å

pLDDT: mean 90.07, std 10.14, range [43.44, 98.38]

Secondary structure (DSSP, 8-state):
----HHHHHHHHHHTS-EEEEEEEEEEEETTEEEEEEEEEETTEEEEEEEEE--GGGTHHHHHHHHHTTT-SSS--EEEEE---TTS----EEEEE--TTSPB-TT-HHHHHHHHHHHHHHHHT-HHHHHHTT--SSSEEEE-SS--GGGEEEETTEEEE--GGG-EEEETT-----

Foldseek 3Di:
DPDPVVQVVVCVLVVFRKADWDWDFPDDDPAKTKIKIWIDGDNDIFIKIKIFGAPLLCVCLVVQVVLLVQDPQAWNWSDWDDDDPPDPGGTITITGDQVPFDFCQVPQPLLVVSQVSSFVSVLVPVVVCVVVVNDNPQKTKDQQQRERVQWGQDPVTIHGHDSSRIDIDGPPPDDHD

Sequence (177 aa):
MSDDPLAAMLTRTLGEPVRDVRSEIVKRDARIELERVSFRVGEGSRSLVFTRLPKDRALEVQLLPFLARKTDRVPRVYARGIPPPLVPAWPWLLLEDLVAAADACDDREGIAEAKREVERAVAGDRPALRALGVPGDGTVLMHGDLRCANAKRTERGIVLTEWARAHLGEGGEQVLP